Protein AF-A0A7G9Z507-F1 (afdb_monomer)

Organism: NCBI:txid2759913

Sequence (78 aa):
MISRTCFERKWITNKHRETNADPILIEKAIYAFELLGNLVENGINLIFKGGTGLMLLIPELKRLSIIKQLFDLRILFE

pLDDT: mean 71.53, std 19.72, range [33.88, 96.31]

Mean predicted aligned error: 9.62 Å

Structure (mmCIF, N/CA/C/O backbone):
data_AF-A0A7G9Z507-F1
#
_entry.id   AF-A0A7G9Z507-F1
#
loop_
_atom_site.group_PDB
_atom_site.id
_atom_site.type_symbol
_atom_site.label_atom_id
_atom_site.label_alt_id
_atom_site.label_comp_id
_atom_site.label_asym_id
_atom_site.label_entity_id
_atom_site.label_seq_id
_atom_site.pdbx_PDB_ins_code
_atom_site.Cartn_x
_atom_site.Cartn_y
_atom_site.Cartn_z
_atom_site.occupancy
_atom_site.B_iso_or_equiv
_atom_site.auth_seq_id
_atom_site.auth_comp_id
_atom_site.auth_asym_id
_atom_site.auth_atom_id
_atom_site.pdbx_PDB_model_num
ATOM 1 N N . MET A 1 1 ? -0.814 -6.047 9.245 1.00 71.00 1 MET A N 1
ATOM 2 C CA . MET A 1 1 ? 0.470 -5.450 8.811 1.00 71.00 1 MET A CA 1
ATOM 3 C C . MET A 1 1 ? 0.913 -6.043 7.486 1.00 71.00 1 MET A C 1
ATOM 5 O O . MET A 1 1 ? 0.627 -7.210 7.249 1.00 71.00 1 MET A O 1
ATOM 9 N N . ILE A 1 2 ? 1.605 -5.267 6.647 1.00 77.69 2 ILE A N 1
ATOM 10 C CA . ILE A 1 2 ? 2.147 -5.763 5.373 1.00 77.69 2 ILE A CA 1
ATOM 11 C C . ILE A 1 2 ? 3.385 -6.620 5.635 1.00 77.69 2 ILE A C 1
ATOM 13 O O . ILE A 1 2 ? 4.231 -6.273 6.464 1.00 77.69 2 ILE A O 1
ATOM 17 N N . SER A 1 3 ? 3.525 -7.724 4.898 1.00 85.62 3 SER A N 1
ATOM 18 C CA . SER A 1 3 ? 4.721 -8.563 4.974 1.00 85.62 3 SER A CA 1
ATOM 19 C C . SER A 1 3 ? 5.999 -7.757 4.704 1.00 85.62 3 SER A C 1
ATOM 21 O O . SER A 1 3 ? 6.104 -7.024 3.715 1.00 85.62 3 SER A O 1
ATOM 23 N N . ARG A 1 4 ? 7.011 -7.925 5.569 1.00 87.56 4 ARG A N 1
ATOM 24 C CA . ARG A 1 4 ? 8.295 -7.204 5.483 1.00 87.56 4 ARG A CA 1
ATOM 25 C C . ARG A 1 4 ? 9.018 -7.426 4.154 1.00 87.56 4 ARG A C 1
ATOM 27 O O . ARG A 1 4 ? 9.719 -6.526 3.700 1.00 87.56 4 ARG A O 1
ATOM 34 N N . THR A 1 5 ? 8.787 -8.561 3.495 1.00 88.56 5 THR A N 1
ATOM 35 C CA . THR A 1 5 ? 9.369 -8.858 2.180 1.00 88.56 5 THR A CA 1
ATOM 36 C C . THR A 1 5 ? 8.908 -7.878 1.102 1.00 88.56 5 THR A C 1
ATOM 38 O O . THR A 1 5 ? 9.629 -7.660 0.135 1.00 88.56 5 THR A O 1
ATOM 41 N N . CYS A 1 6 ? 7.734 -7.250 1.253 1.00 87.75 6 CYS A N 1
ATOM 42 C CA . CYS A 1 6 ? 7.208 -6.297 0.271 1.00 87.75 6 CYS A CA 1
ATOM 43 C C . CYS A 1 6 ? 8.067 -5.031 0.157 1.00 87.75 6 CYS A C 1
ATOM 45 O O . CYS A 1 6 ? 8.123 -4.425 -0.908 1.00 87.75 6 CYS A O 1
ATOM 47 N N . PHE A 1 7 ? 8.777 -4.659 1.226 1.00 91.06 7 PHE A N 1
ATOM 48 C CA . PHE A 1 7 ? 9.674 -3.500 1.255 1.00 91.06 7 PHE A CA 1
ATOM 49 C C . PHE A 1 7 ? 11.031 -3.784 0.598 1.00 91.06 7 PHE A C 1
ATOM 51 O O . PHE A 1 7 ? 11.852 -2.885 0.425 1.00 91.06 7 PHE A O 1
ATOM 58 N N . GLU A 1 8 ? 11.300 -5.035 0.225 1.00 94.94 8 GLU A N 1
ATOM 59 C CA . GLU A 1 8 ? 12.542 -5.387 -0.440 1.00 94.94 8 GLU A CA 1
ATOM 60 C C . GLU A 1 8 ? 12.514 -4.957 -1.906 1.00 94.94 8 GLU A C 1
ATOM 62 O O . GLU A 1 8 ? 11.594 -5.274 -2.664 1.00 94.94 8 GLU A O 1
ATOM 67 N N . ARG A 1 9 ? 13.608 -4.339 -2.365 1.00 94.88 9 ARG A N 1
ATOM 68 C CA . ARG A 1 9 ? 13.780 -3.964 -3.778 1.00 94.88 9 ARG A CA 1
ATOM 69 C C . ARG A 1 9 ? 13.548 -5.144 -4.722 1.00 94.88 9 ARG A C 1
ATOM 71 O O . ARG A 1 9 ? 13.006 -4.956 -5.809 1.00 94.88 9 ARG A O 1
ATOM 78 N N . LYS A 1 10 ? 13.949 -6.358 -4.322 1.00 96.31 10 LYS A N 1
ATOM 79 C CA . LYS A 1 10 ? 13.733 -7.583 -5.106 1.00 96.31 10 LYS A CA 1
ATOM 80 C C . LYS A 1 10 ? 12.243 -7.845 -5.324 1.00 96.31 10 LYS A C 1
ATOM 82 O O . LYS A 1 10 ? 11.841 -8.126 -6.449 1.00 96.31 10 LYS A O 1
ATOM 87 N N . TRP A 1 11 ? 11.436 -7.711 -4.276 1.00 94.50 11 TRP A N 1
ATOM 88 C CA . TRP A 1 11 ? 9.994 -7.898 -4.356 1.00 94.50 11 TRP A CA 1
ATOM 89 C C . TRP A 1 11 ? 9.343 -6.833 -5.239 1.00 94.50 11 TRP A C 1
ATOM 91 O O . TRP A 1 11 ? 8.613 -7.178 -6.165 1.00 94.50 11 TRP A O 1
ATOM 101 N N . ILE A 1 12 ? 9.697 -5.558 -5.043 1.00 92.00 12 ILE A N 1
ATOM 102 C CA . ILE A 1 12 ? 9.201 -4.436 -5.859 1.00 92.00 12 ILE A CA 1
ATOM 103 C C . ILE A 1 12 ? 9.554 -4.637 -7.338 1.00 92.00 12 ILE A C 1
ATOM 105 O O . ILE A 1 12 ? 8.708 -4.470 -8.214 1.00 92.00 12 ILE A O 1
ATOM 109 N N . THR A 1 13 ? 10.787 -5.058 -7.626 1.00 94.38 13 THR A N 1
ATOM 110 C CA . THR A 1 13 ? 11.251 -5.323 -8.997 1.00 94.38 13 THR A CA 1
ATOM 111 C C . THR A 1 13 ? 10.501 -6.494 -9.627 1.00 94.38 13 THR A C 1
ATOM 113 O O . THR A 1 13 ? 10.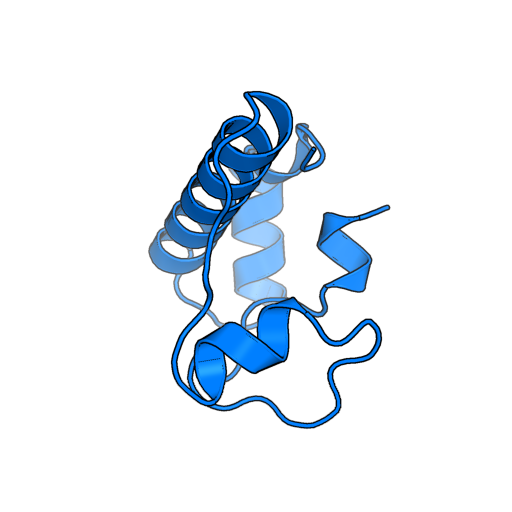114 -6.422 -10.791 1.00 94.38 13 THR A O 1
ATOM 116 N N . ASN A 1 14 ? 10.277 -7.572 -8.873 1.00 92.69 14 ASN A N 1
ATOM 117 C CA . ASN A 1 14 ? 9.497 -8.710 -9.351 1.00 92.69 14 ASN A CA 1
ATOM 118 C C . ASN A 1 14 ? 8.052 -8.294 -9.636 1.00 92.69 14 ASN A C 1
ATOM 120 O O . ASN A 1 14 ? 7.530 -8.599 -10.705 1.00 92.69 14 ASN A O 1
ATOM 124 N N . LYS A 1 15 ? 7.441 -7.505 -8.748 1.00 88.00 15 LYS A N 1
ATOM 125 C CA . LYS A 1 15 ? 6.082 -7.003 -8.954 1.00 88.00 15 LYS A CA 1
ATOM 126 C C . LYS A 1 15 ? 5.960 -6.063 -10.134 1.00 88.00 15 LYS A C 1
ATOM 128 O O . LYS A 1 15 ? 5.001 -6.196 -10.883 1.00 88.00 15 LYS A O 1
ATOM 133 N N . HIS A 1 16 ? 6.934 -5.186 -10.351 1.00 87.94 16 HIS A N 1
ATOM 134 C CA . HIS A 1 16 ? 6.998 -4.365 -11.557 1.00 87.94 16 HIS A CA 1
ATOM 135 C C . HIS A 1 16 ? 6.953 -5.227 -12.829 1.00 87.94 16 HIS A C 1
ATOM 137 O O . HIS A 1 16 ? 6.205 -4.911 -13.747 1.00 87.94 16 HIS A O 1
ATOM 143 N N . ARG A 1 17 ? 7.689 -6.347 -12.869 1.00 92.00 17 ARG A N 1
ATOM 144 C CA . ARG A 1 17 ? 7.685 -7.266 -14.023 1.00 92.00 17 ARG A CA 1
ATOM 145 C C . ARG A 1 17 ? 6.351 -7.986 -14.217 1.00 92.00 17 ARG A C 1
ATOM 147 O O . ARG A 1 17 ? 5.982 -8.270 -15.347 1.00 92.00 17 ARG A O 1
ATOM 154 N N . GLU A 1 18 ? 5.651 -8.301 -13.133 1.00 88.25 18 GLU A N 1
ATOM 155 C CA . GLU A 1 18 ? 4.357 -8.990 -13.190 1.00 88.25 18 GLU A CA 1
ATOM 156 C C . GLU A 1 18 ? 3.212 -8.064 -13.616 1.00 88.25 18 GLU A C 1
ATOM 158 O O . GLU A 1 18 ? 2.304 -8.489 -14.326 1.00 88.25 18 GLU A O 1
ATOM 163 N N . THR A 1 19 ? 3.236 -6.804 -13.177 1.00 83.56 19 THR A N 1
ATOM 164 C CA . THR A 1 19 ? 2.110 -5.871 -13.341 1.00 83.56 19 THR A CA 1
ATOM 165 C C . THR A 1 19 ? 2.362 -4.755 -14.346 1.00 83.56 19 THR A C 1
ATOM 167 O O . THR A 1 19 ? 1.448 -3.985 -14.630 1.00 83.56 19 THR A O 1
ATOM 170 N N . ASN A 1 20 ? 3.596 -4.607 -14.838 1.00 86.50 20 ASN A N 1
ATOM 171 C CA . ASN A 1 20 ? 4.067 -3.457 -15.618 1.00 86.50 20 ASN A CA 1
ATOM 172 C C . ASN A 1 20 ? 3.829 -2.092 -14.940 1.00 86.50 20 ASN A C 1
ATOM 174 O O . ASN A 1 20 ? 3.892 -1.049 -15.591 1.00 86.50 20 ASN A O 1
ATOM 178 N N . ALA A 1 21 ? 3.553 -2.074 -13.634 1.00 84.19 21 ALA A N 1
ATOM 179 C CA . ALA A 1 21 ? 3.345 -0.849 -12.881 1.00 84.19 21 ALA A CA 1
ATOM 180 C C . ALA A 1 21 ? 4.678 -0.199 -12.510 1.00 84.19 21 ALA A C 1
ATOM 182 O O . ALA A 1 21 ? 5.651 -0.895 -12.235 1.00 84.19 21 ALA A O 1
ATOM 183 N N . ASP A 1 22 ? 4.716 1.131 -12.451 1.00 87.38 22 ASP A N 1
ATOM 184 C CA . ASP A 1 22 ? 5.918 1.871 -12.061 1.00 87.38 22 ASP A CA 1
ATOM 185 C C . ASP A 1 22 ? 6.429 1.402 -10.675 1.00 87.38 22 ASP A C 1
ATOM 187 O O . ASP A 1 22 ? 5.659 1.422 -9.706 1.00 87.38 22 ASP A O 1
ATOM 191 N N . PRO A 1 23 ? 7.704 0.984 -10.547 1.00 88.38 23 PRO A N 1
ATOM 192 C CA . PRO A 1 23 ? 8.255 0.484 -9.288 1.00 88.38 23 PRO A CA 1
ATOM 193 C C . PRO A 1 23 ? 8.212 1.519 -8.154 1.00 88.38 23 PRO A C 1
ATOM 195 O O . PRO A 1 23 ? 8.031 1.141 -6.998 1.00 88.38 23 PRO A O 1
ATOM 198 N N . ILE A 1 24 ? 8.296 2.815 -8.465 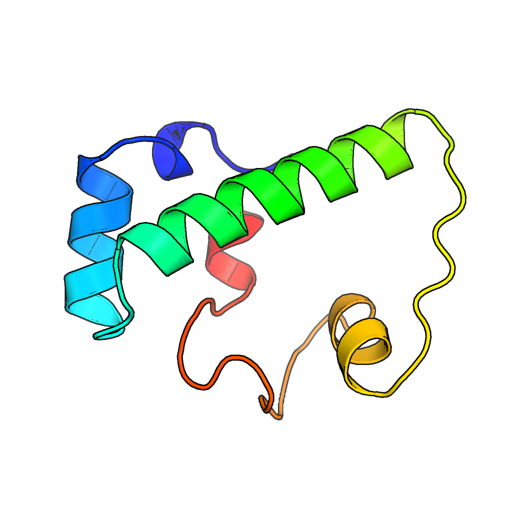1.00 90.38 24 ILE A N 1
ATOM 199 C CA . ILE A 1 24 ? 8.160 3.906 -7.492 1.00 90.38 24 ILE A CA 1
ATOM 200 C C . ILE A 1 24 ? 6.715 3.985 -6.991 1.00 90.38 24 ILE A C 1
ATOM 202 O O . ILE A 1 24 ? 6.479 4.241 -5.810 1.00 90.38 24 ILE A O 1
ATOM 206 N N . LEU A 1 25 ? 5.724 3.761 -7.861 1.00 85.94 25 LEU A N 1
ATOM 207 C CA . LEU A 1 25 ? 4.320 3.710 -7.440 1.00 85.94 25 LEU A CA 1
ATOM 208 C C . LEU A 1 25 ? 4.027 2.472 -6.585 1.00 85.94 25 LEU A C 1
ATOM 210 O O . LEU A 1 25 ? 3.274 2.584 -5.620 1.00 85.94 25 LEU A O 1
ATOM 214 N N . ILE A 1 26 ? 4.644 1.327 -6.899 1.00 86.31 26 ILE A N 1
AT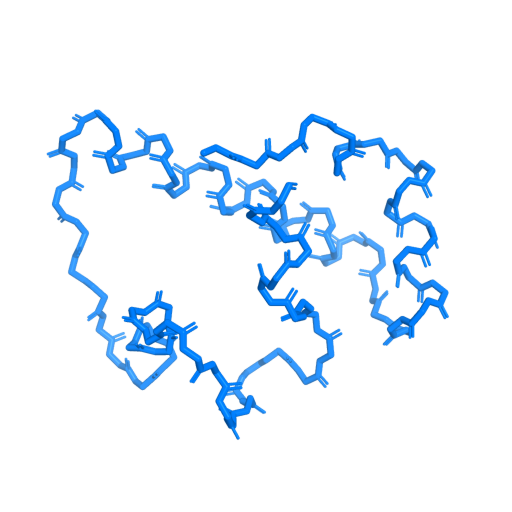OM 215 C CA . ILE A 1 26 ? 4.566 0.103 -6.084 1.00 86.31 26 ILE A CA 1
ATOM 216 C C . ILE A 1 26 ? 5.095 0.382 -4.678 1.00 86.31 26 ILE A C 1
ATOM 218 O O . ILE A 1 26 ? 4.394 0.136 -3.699 1.00 86.31 26 ILE A O 1
ATOM 222 N N . GLU A 1 27 ? 6.293 0.955 -4.580 1.00 89.44 27 GLU A N 1
ATOM 223 C CA . GLU A 1 27 ? 6.915 1.312 -3.307 1.00 89.44 27 GLU A CA 1
ATOM 224 C C . GLU A 1 27 ? 6.047 2.290 -2.502 1.00 89.44 27 GLU A C 1
ATOM 226 O O . GLU A 1 27 ? 5.717 2.030 -1.345 1.00 89.44 27 GLU A O 1
ATOM 231 N N . LYS A 1 28 ? 5.587 3.382 -3.128 1.00 86.50 28 LYS A N 1
ATOM 232 C CA . LYS A 1 28 ? 4.710 4.369 -2.477 1.00 86.50 28 LYS A CA 1
ATOM 233 C C . LYS A 1 28 ? 3.417 3.753 -1.956 1.00 86.50 28 LYS A C 1
ATOM 235 O O . LYS A 1 28 ? 2.961 4.131 -0.881 1.00 86.50 28 LYS A O 1
ATOM 240 N N . ALA A 1 29 ? 2.829 2.822 -2.700 1.00 85.25 29 ALA A N 1
ATOM 241 C CA . ALA A 1 29 ? 1.615 2.141 -2.279 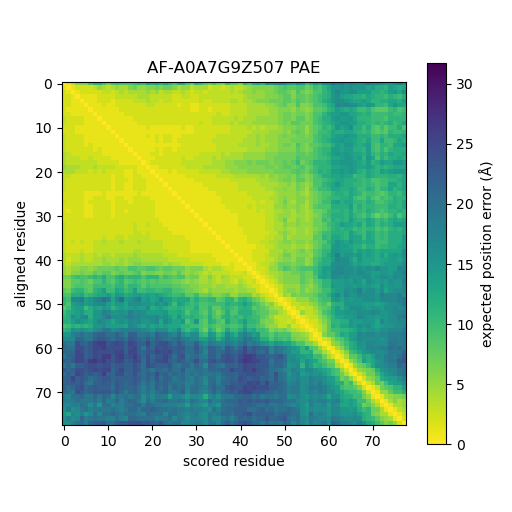1.00 85.25 29 ALA A CA 1
ATOM 242 C C . ALA A 1 29 ? 1.858 1.250 -1.053 1.00 85.25 29 ALA A C 1
ATOM 244 O O . ALA A 1 29 ? 1.071 1.316 -0.112 1.00 85.25 29 ALA A O 1
ATOM 245 N N . ILE A 1 30 ? 2.960 0.490 -1.016 1.00 87.56 30 ILE A N 1
ATOM 246 C CA . ILE A 1 30 ? 3.341 -0.317 0.156 1.00 87.56 30 ILE A CA 1
ATOM 247 C C . ILE A 1 30 ? 3.440 0.570 1.404 1.00 87.56 30 ILE A C 1
ATOM 249 O O . ILE A 1 30 ? 2.798 0.289 2.415 1.00 87.56 30 ILE A O 1
ATOM 253 N N . TYR A 1 31 ? 4.181 1.679 1.327 1.00 88.62 31 TYR A N 1
ATOM 254 C CA . TYR A 1 31 ? 4.326 2.597 2.461 1.00 88.62 31 TYR A CA 1
ATOM 255 C C . TYR A 1 31 ? 3.009 3.266 2.865 1.00 88.62 31 TYR A C 1
ATOM 257 O O . TYR A 1 31 ? 2.744 3.423 4.056 1.00 88.62 31 TYR A O 1
ATOM 265 N N . ALA A 1 32 ? 2.169 3.643 1.898 1.00 85.19 32 ALA A N 1
ATOM 266 C CA . ALA A 1 32 ? 0.864 4.228 2.182 1.00 85.19 32 ALA A CA 1
ATOM 267 C C . ALA A 1 32 ? -0.046 3.244 2.931 1.00 85.19 32 ALA A C 1
ATOM 269 O O . ALA A 1 32 ? -0.700 3.637 3.894 1.00 85.19 32 ALA A O 1
ATOM 270 N N . PHE A 1 33 ? -0.063 1.972 2.527 1.00 82.12 33 PHE A N 1
ATOM 271 C CA . PHE A 1 33 ? -0.870 0.946 3.182 1.00 82.12 33 PHE A CA 1
ATOM 272 C C . PHE A 1 33 ? -0.323 0.538 4.557 1.00 82.12 33 PHE A C 1
ATOM 274 O O . PHE A 1 33 ? -1.114 0.334 5.474 1.00 82.12 33 PHE A O 1
ATOM 281 N N . GLU A 1 34 ? 0.997 0.477 4.745 1.00 85.38 34 GLU A N 1
ATOM 282 C CA . GLU A 1 34 ? 1.592 0.236 6.069 1.00 85.38 34 GLU A CA 1
ATOM 283 C C . GLU A 1 34 ? 1.273 1.383 7.035 1.00 85.38 34 GLU A C 1
ATOM 285 O O . GLU A 1 34 ? 0.862 1.148 8.170 1.00 85.38 34 GLU A O 1
ATOM 290 N N . LEU A 1 35 ? 1.386 2.635 6.576 1.00 85.88 35 LEU A N 1
ATOM 291 C CA . LEU A 1 35 ? 0.973 3.794 7.362 1.00 85.88 35 LEU A CA 1
ATOM 292 C C . LEU A 1 35 ? -0.512 3.706 7.722 1.00 85.88 35 LEU A C 1
ATOM 294 O O . LEU A 1 35 ? -0.871 3.899 8.878 1.00 85.88 35 LEU A O 1
ATOM 298 N N . LEU A 1 36 ? -1.366 3.387 6.750 1.00 82.38 36 LEU A N 1
ATOM 299 C CA . LEU A 1 36 ? -2.802 3.224 6.960 1.00 82.38 36 LEU A CA 1
ATOM 300 C C . LEU A 1 36 ? -3.101 2.174 8.038 1.00 82.38 36 LEU A C 1
ATOM 302 O O . LEU A 1 36 ? -3.883 2.450 8.946 1.00 82.38 36 LEU A O 1
ATOM 306 N N . GLY A 1 37 ? -2.450 1.009 7.965 1.00 80.19 37 GLY A N 1
ATOM 307 C CA . GLY A 1 37 ? -2.564 -0.055 8.962 1.00 80.19 37 GLY A CA 1
ATOM 308 C C . GLY A 1 37 ? -2.147 0.417 10.353 1.00 80.19 37 GLY A C 1
ATOM 309 O O . GLY A 1 37 ? -2.913 0.268 11.301 1.00 80.19 37 GLY A O 1
ATOM 310 N N . ASN A 1 38 ? -0.999 1.089 10.457 1.00 83.38 38 ASN A N 1
ATOM 311 C CA . ASN A 1 38 ? -0.505 1.624 11.726 1.00 83.38 38 ASN A CA 1
ATOM 312 C C . ASN A 1 38 ? -1.453 2.669 12.331 1.00 83.38 38 ASN A C 1
ATOM 314 O O . ASN A 1 38 ? -1.663 2.674 13.541 1.00 83.38 38 ASN A O 1
ATOM 318 N N . LEU A 1 39 ? -2.047 3.553 11.521 1.00 83.00 39 LEU A N 1
ATOM 319 C CA . LEU A 1 39 ? -3.017 4.541 12.010 1.00 83.00 39 LEU A CA 1
ATOM 320 C C . LEU A 1 39 ? -4.248 3.842 12.610 1.00 83.00 39 LEU A C 1
ATOM 322 O O . LEU A 1 39 ? -4.681 4.202 13.704 1.00 83.00 39 LEU A O 1
ATOM 326 N N . VAL A 1 40 ? -4.772 2.818 11.929 1.00 80.94 40 VAL A N 1
ATOM 327 C CA . VAL A 1 40 ? -5.918 2.030 12.411 1.00 80.94 40 VAL A CA 1
ATOM 328 C C . VAL A 1 40 ? -5.576 1.271 13.696 1.00 80.94 40 VAL A C 1
ATOM 330 O O . VAL A 1 40 ? -6.357 1.314 14.644 1.00 80.94 40 VAL A O 1
ATOM 333 N N . GLU A 1 41 ? -4.404 0.634 13.774 1.00 81.38 41 GLU A N 1
ATOM 334 C CA . GLU A 1 41 ? -3.940 -0.070 14.982 1.00 81.38 41 GLU A CA 1
ATOM 335 C C . GLU A 1 41 ? -3.764 0.872 16.182 1.00 81.38 41 GLU A C 1
ATOM 337 O O . GLU A 1 41 ? -4.034 0.488 17.318 1.00 81.38 41 GLU A O 1
ATOM 342 N N . ASN A 1 42 ? -3.395 2.133 15.941 1.00 88.38 42 ASN A N 1
ATOM 343 C CA . ASN A 1 42 ? -3.306 3.170 16.974 1.00 88.38 42 ASN A CA 1
ATOM 344 C C . ASN A 1 42 ? -4.665 3.823 17.305 1.00 88.38 42 ASN A C 1
ATOM 346 O O . ASN A 1 42 ? -4.714 4.864 17.960 1.00 88.38 42 ASN A O 1
ATOM 350 N N . GLY A 1 43 ? -5.780 3.227 16.870 1.00 81.88 43 GLY A N 1
ATOM 351 C CA . GLY A 1 43 ? -7.131 3.662 17.226 1.00 81.88 43 GLY A CA 1
ATOM 352 C C . GLY A 1 43 ? -7.639 4.868 16.436 1.00 81.88 43 GLY A C 1
ATOM 353 O O . GLY A 1 43 ? -8.642 5.474 16.820 1.00 81.88 43 GLY A O 1
ATOM 354 N N . ILE A 1 44 ? -6.984 5.235 15.329 1.00 84.25 44 ILE A N 1
ATOM 355 C CA . ILE A 1 44 ? -7.474 6.306 14.460 1.00 84.25 44 ILE A CA 1
ATOM 356 C C . ILE A 1 44 ? -8.631 5.767 13.627 1.00 84.25 44 ILE A C 1
ATOM 358 O O . ILE A 1 44 ? -8.468 4.904 12.764 1.00 84.25 44 ILE A O 1
ATOM 362 N N . ASN A 1 45 ? -9.818 6.320 13.868 1.00 77.25 45 ASN A N 1
ATOM 363 C CA . ASN A 1 45 ? -11.016 5.959 13.129 1.00 77.25 45 ASN A CA 1
ATOM 364 C C . ASN A 1 45 ? -11.005 6.619 11.741 1.00 77.25 45 ASN A C 1
ATOM 366 O O . ASN A 1 45 ? -11.300 7.809 11.595 1.00 77.25 45 ASN A O 1
ATOM 370 N N . LEU A 1 46 ? -10.634 5.853 10.717 1.00 72.75 46 LEU A N 1
ATOM 371 C CA . LEU A 1 46 ? -10.579 6.332 9.341 1.00 72.75 46 LEU A CA 1
ATOM 372 C C . LEU A 1 46 ? -11.951 6.234 8.678 1.00 72.75 46 LEU A C 1
ATOM 374 O O . LEU A 1 46 ? -12.503 5.152 8.494 1.00 72.75 46 LEU A O 1
ATOM 378 N N . ILE A 1 47 ? -12.479 7.381 8.252 1.00 75.06 47 ILE A N 1
ATOM 379 C CA . ILE A 1 47 ? -13.688 7.439 7.431 1.00 75.06 47 ILE A CA 1
ATOM 380 C C . ILE A 1 47 ? -13.257 7.536 5.971 1.00 75.06 47 ILE A C 1
ATOM 382 O O . ILE A 1 47 ? -12.935 8.617 5.471 1.00 75.06 47 ILE A O 1
ATOM 386 N N . PHE A 1 48 ? -13.271 6.404 5.274 1.00 71.44 48 PHE A N 1
ATOM 387 C CA . PHE A 1 48 ? -13.081 6.390 3.830 1.00 71.44 48 PHE A CA 1
ATOM 388 C C . PHE A 1 48 ? -14.291 7.033 3.143 1.00 71.44 48 PHE A C 1
ATOM 390 O O . PHE A 1 48 ? -15.431 6.610 3.330 1.00 71.44 48 PHE A O 1
ATOM 397 N N . LYS A 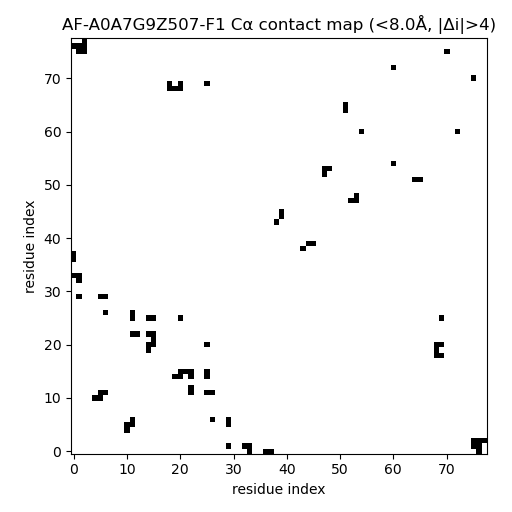1 49 ? -14.049 8.078 2.345 1.00 73.69 49 LYS A N 1
ATOM 398 C CA . LYS A 1 49 ? -15.074 8.776 1.556 1.00 73.69 49 LYS A CA 1
ATOM 399 C C . LYS A 1 49 ? -14.815 8.569 0.060 1.00 73.69 49 LYS A C 1
ATOM 401 O O . LYS A 1 49 ? -13.665 8.519 -0.370 1.00 73.69 49 LYS A O 1
ATOM 406 N N . GLY A 1 50 ? -15.886 8.475 -0.730 1.00 70.00 50 GLY A N 1
ATOM 407 C CA . GLY A 1 50 ? -15.826 8.247 -2.182 1.00 70.00 50 GLY A CA 1
ATOM 408 C C . GLY A 1 50 ? -15.718 6.768 -2.583 1.00 70.00 50 GLY A C 1
ATOM 409 O O . GLY A 1 50 ? -15.398 5.907 -1.765 1.00 70.00 50 GLY A O 1
ATOM 410 N N . GLY 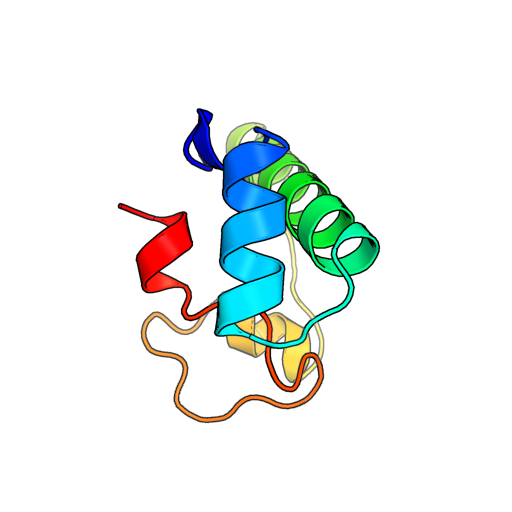A 1 51 ? -15.990 6.464 -3.859 1.00 65.56 51 GLY A N 1
ATOM 411 C CA . GLY A 1 51 ? -16.044 5.080 -4.364 1.00 65.56 51 GLY A CA 1
ATOM 412 C C . GLY A 1 51 ? -14.720 4.314 -4.235 1.00 65.56 51 GLY A C 1
ATOM 413 O O . GLY A 1 51 ? -14.711 3.121 -3.954 1.00 65.56 51 GLY A O 1
ATOM 414 N N . THR A 1 52 ? -13.596 5.017 -4.352 1.00 61.03 52 THR A N 1
ATOM 415 C CA . THR A 1 52 ? -12.241 4.460 -4.217 1.00 61.03 52 THR A CA 1
ATOM 416 C C . THR A 1 52 ? -11.891 4.092 -2.783 1.00 61.03 52 THR A C 1
ATOM 418 O O . THR A 1 52 ? -11.218 3.096 -2.549 1.00 61.03 52 THR A O 1
ATOM 421 N N . GLY A 1 53 ? -12.345 4.894 -1.817 1.00 62.22 53 GLY A N 1
ATOM 422 C CA . GLY A 1 53 ? -12.152 4.601 -0.400 1.00 62.22 53 GLY A CA 1
ATOM 423 C C . GLY A 1 53 ? -12.997 3.406 0.044 1.00 62.22 53 GLY A C 1
ATOM 424 O O . GLY A 1 53 ? -12.526 2.565 0.799 1.00 62.22 53 GLY A O 1
ATOM 425 N N . LEU A 1 54 ? -14.215 3.286 -0.495 1.00 60.81 54 LEU A N 1
ATOM 426 C CA . LEU A 1 54 ? -15.101 2.140 -0.275 1.00 60.81 54 LEU A CA 1
ATOM 427 C C . LEU A 1 54 ? -14.517 0.822 -0.802 1.00 60.81 54 LEU A C 1
ATOM 429 O O . LEU A 1 54 ? -14.704 -0.205 -0.162 1.00 60.81 54 LEU A O 1
ATOM 433 N N . MET A 1 55 ? -13.771 0.840 -1.914 1.00 58.72 55 MET A N 1
ATOM 434 C CA . MET A 1 55 ? -13.085 -0.353 -2.440 1.00 58.72 55 MET A CA 1
ATOM 435 C C . MET A 1 55 ? -12.141 -1.005 -1.421 1.00 58.72 55 MET A C 1
ATOM 437 O O . MET A 1 55 ? -12.000 -2.221 -1.444 1.00 58.72 55 MET A O 1
ATOM 441 N N . LEU A 1 56 ? -11.523 -0.225 -0.527 1.00 63.06 56 LEU A N 1
ATOM 442 C CA . LEU A 1 56 ? -10.605 -0.739 0.498 1.00 63.06 56 LEU A CA 1
ATOM 443 C C . LEU A 1 56 ? -11.317 -1.513 1.620 1.00 63.06 56 LEU A C 1
ATOM 445 O O . LEU A 1 56 ? -10.667 -2.245 2.357 1.00 63.06 56 LEU A O 1
ATOM 449 N N . LEU A 1 57 ? -12.638 -1.353 1.752 1.00 57.94 57 LEU A N 1
ATOM 450 C CA . LEU A 1 57 ? -13.468 -2.010 2.768 1.00 57.94 57 LEU A CA 1
ATOM 451 C C . LEU A 1 57 ? -14.122 -3.305 2.258 1.00 57.94 57 LEU A C 1
ATOM 453 O O . LEU A 1 57 ? -14.784 -3.998 3.028 1.00 57.94 57 LEU A O 1
ATOM 457 N N . ILE A 1 58 ? -13.985 -3.622 0.965 1.00 52.47 58 ILE A N 1
ATOM 458 C CA . ILE A 1 58 ? -14.641 -4.777 0.345 1.00 52.47 58 ILE A CA 1
ATOM 459 C C . ILE A 1 58 ? -13.652 -5.955 0.313 1.00 52.47 58 ILE A C 1
ATOM 461 O O . ILE A 1 58 ? -12.632 -5.859 -0.370 1.00 52.47 58 ILE A O 1
ATOM 465 N N . PRO A 1 59 ? -13.950 -7.079 0.995 1.00 45.38 59 PRO A N 1
ATOM 466 C CA . PRO A 1 59 ? -13.028 -8.212 1.136 1.00 45.38 59 PRO A CA 1
ATOM 467 C C . PRO A 1 59 ? -12.705 -8.934 -0.184 1.00 45.38 59 PRO A C 1
ATOM 469 O O . PRO A 1 59 ? -11.668 -9.580 -0.284 1.00 45.38 59 PRO A O 1
ATOM 472 N N . GLU A 1 60 ? -13.542 -8.791 -1.218 1.00 45.03 60 GLU A N 1
ATOM 473 C CA . GLU A 1 60 ? -13.255 -9.279 -2.571 1.00 45.03 60 GLU A CA 1
ATOM 474 C C . GLU A 1 60 ? -13.458 -8.179 -3.616 1.00 45.03 60 GLU A C 1
ATOM 476 O O . GLU A 1 60 ? -14.570 -7.788 -3.981 1.00 45.03 60 GLU A O 1
ATOM 481 N N . LEU A 1 61 ? -12.347 -7.673 -4.130 1.00 47.69 61 LEU A N 1
ATOM 482 C CA . LEU A 1 61 ? -12.312 -6.564 -5.067 1.00 47.69 61 LEU A CA 1
ATOM 483 C C . LEU A 1 61 ? -12.548 -7.030 -6.511 1.00 47.69 61 LEU A C 1
ATOM 485 O O . LEU A 1 61 ? -11.634 -7.499 -7.182 1.00 47.69 61 LEU A O 1
ATOM 489 N N . LYS A 1 62 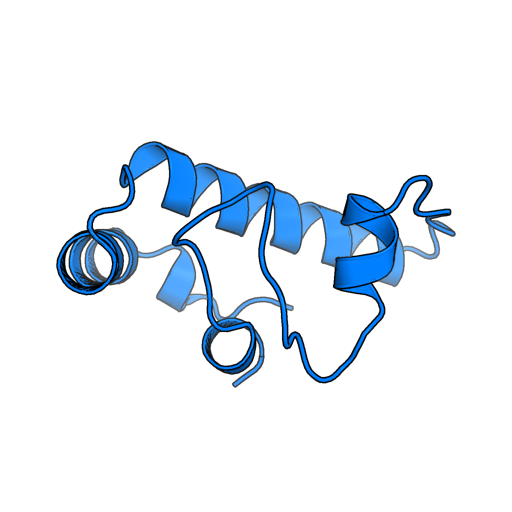? -13.782 -6.877 -7.018 1.00 40.97 62 LYS A N 1
ATOM 490 C CA . LYS A 1 62 ? -14.159 -7.276 -8.394 1.00 40.97 62 LYS A CA 1
ATOM 491 C C . LYS A 1 62 ? -14.218 -6.168 -9.452 1.00 40.97 62 LYS A C 1
ATOM 493 O O . LYS A 1 62 ? -14.538 -6.467 -10.600 1.00 40.97 62 LYS A O 1
ATOM 498 N N . ARG A 1 63 ? -13.879 -4.906 -9.170 1.00 38.66 63 ARG A N 1
ATOM 499 C CA . ARG A 1 63 ? -13.724 -3.911 -10.253 1.00 38.66 63 ARG A CA 1
ATOM 500 C C . ARG A 1 63 ? -12.847 -2.736 -9.843 1.00 38.66 63 ARG A C 1
ATOM 502 O O . ARG A 1 63 ? -13.171 -2.009 -8.915 1.00 38.66 63 ARG A O 1
ATOM 509 N N . LEU A 1 64 ? -11.730 -2.585 -10.552 1.00 43.59 64 LEU A N 1
ATOM 510 C CA . LEU A 1 64 ? -10.596 -1.735 -10.205 1.00 43.59 64 LEU A CA 1
ATOM 511 C C . LEU A 1 64 ? -10.536 -0.507 -11.134 1.00 43.59 64 LEU A C 1
ATOM 513 O O . LEU A 1 64 ? -10.249 -0.631 -12.324 1.00 43.59 64 LEU A O 1
ATOM 517 N N . SER A 1 65 ? -10.786 0.687 -10.599 1.00 46.62 65 SER A N 1
ATOM 518 C CA . SER A 1 65 ? -10.446 1.966 -11.241 1.00 46.62 65 SER A CA 1
ATOM 519 C C . SER A 1 65 ? -10.191 2.994 -10.143 1.00 46.62 65 SER A C 1
ATOM 521 O O . SER A 1 65 ? -11.123 3.577 -9.603 1.00 46.62 65 SER A O 1
ATOM 523 N N . ILE A 1 66 ? -8.959 3.072 -9.645 1.00 44.25 66 ILE A N 1
ATOM 524 C CA . ILE A 1 66 ? -8.075 4.231 -9.896 1.00 44.25 66 ILE A CA 1
ATOM 525 C C . ILE A 1 66 ? -6.599 3.814 -10.055 1.00 44.25 66 ILE A C 1
ATOM 527 O O . ILE A 1 66 ? -5.752 4.606 -10.449 1.00 44.25 66 ILE A O 1
ATOM 531 N N . ILE A 1 67 ? -6.317 2.525 -9.856 1.00 40.91 67 ILE A N 1
ATOM 532 C CA . ILE A 1 67 ? -4.997 1.899 -9.886 1.00 40.91 67 ILE A CA 1
ATOM 533 C C . ILE A 1 67 ? -5.088 0.738 -10.876 1.00 40.91 67 ILE A C 1
ATOM 535 O O . ILE A 1 67 ? -5.337 -0.384 -10.471 1.00 40.91 67 ILE A O 1
ATOM 539 N N . LYS A 1 68 ? -5.000 0.950 -12.188 1.00 33.88 68 LYS A N 1
ATOM 540 C CA . LYS A 1 68 ? -5.389 -0.097 -13.161 1.00 33.88 68 LYS A CA 1
ATOM 541 C C . LYS A 1 68 ? -4.484 -1.354 -13.186 1.0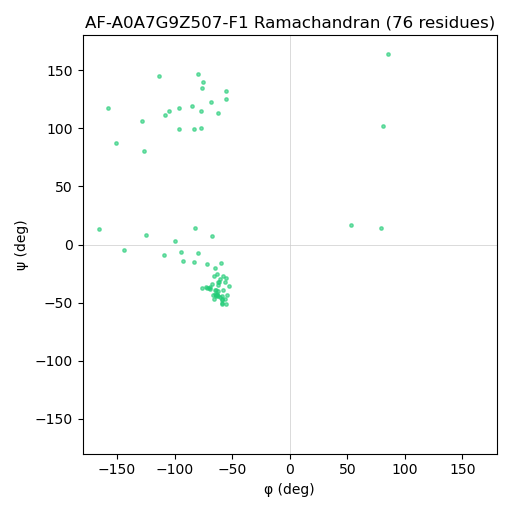0 33.88 68 LYS A C 1
ATOM 543 O O . LYS A 1 68 ? -4.668 -2.192 -14.064 1.00 33.88 68 LYS A O 1
ATOM 548 N N . GLN A 1 69 ? -3.524 -1.514 -12.267 1.00 40.34 69 GLN A N 1
ATOM 549 C CA . GLN A 1 69 ? -2.696 -2.727 -12.198 1.00 40.34 69 GLN A CA 1
ATOM 550 C C . GLN A 1 69 ? -1.874 -2.947 -10.920 1.00 40.34 69 GLN A C 1
ATOM 552 O O . GLN A 1 69 ? -1.002 -3.806 -10.934 1.00 40.34 69 GLN A O 1
ATOM 557 N N . LEU A 1 70 ? -2.094 -2.231 -9.814 1.00 40.88 70 LEU A N 1
ATOM 558 C CA . LEU A 1 70 ? -1.366 -2.565 -8.588 1.00 40.88 70 LEU A CA 1
ATOM 559 C C . LEU A 1 70 ? -2.274 -3.293 -7.598 1.00 40.88 70 LEU A C 1
ATOM 561 O O . LEU A 1 70 ? -3.192 -2.701 -7.042 1.00 40.88 70 LEU A O 1
ATOM 565 N N . PHE A 1 71 ? -1.912 -4.551 -7.359 1.00 45.12 71 PHE A N 1
ATOM 566 C CA . PHE A 1 71 ? -2.305 -5.391 -6.230 1.00 45.12 71 PHE A CA 1
ATOM 567 C C . PHE A 1 71 ? -3.677 -6.065 -6.326 1.00 45.12 71 PHE A C 1
ATOM 569 O O . PHE A 1 71 ? -4.720 -5.501 -6.007 1.00 45.12 71 PHE A O 1
ATOM 576 N N . ASP A 1 72 ? -3.636 -7.356 -6.660 1.00 44.56 72 ASP A N 1
ATOM 577 C CA . ASP A 1 72 ? -4.539 -8.313 -6.027 1.00 44.56 72 ASP A CA 1
ATOM 578 C C . ASP A 1 72 ? -4.202 -8.299 -4.523 1.00 44.56 72 ASP A C 1
ATOM 580 O O . ASP A 1 72 ? -3.082 -8.635 -4.125 1.00 44.56 72 ASP A O 1
ATOM 584 N N . LEU A 1 73 ? -5.133 -7.817 -3.694 1.00 43.03 73 LEU A N 1
ATOM 585 C CA . LEU A 1 73 ? -4.947 -7.651 -2.245 1.00 43.03 73 LEU A CA 1
ATOM 586 C C . LEU A 1 73 ? -4.638 -8.961 -1.522 1.00 43.03 73 LEU A C 1
ATOM 588 O O . LEU A 1 73 ? -4.102 -8.916 -0.419 1.00 43.03 73 LEU A O 1
ATOM 592 N N . ARG A 1 74 ? -4.878 -10.113 -2.160 1.00 37.34 74 ARG A N 1
ATOM 593 C CA . ARG A 1 74 ? -4.429 -11.413 -1.649 1.00 37.34 74 ARG A CA 1
ATOM 594 C C . ARG A 1 74 ? -2.925 -11.481 -1.395 1.00 37.34 74 ARG A C 1
ATOM 596 O O . ARG A 1 74 ? -2.505 -12.176 -0.488 1.00 37.34 74 ARG A O 1
ATOM 603 N N . ILE A 1 75 ? -2.115 -10.725 -2.136 1.00 43.84 75 ILE A N 1
ATOM 604 C CA . ILE A 1 75 ? -0.650 -10.757 -2.000 1.00 43.84 75 ILE A CA 1
ATOM 605 C C . ILE A 1 75 ? -0.155 -9.854 -0.852 1.00 43.84 75 ILE A C 1
ATOM 607 O O . ILE A 1 75 ? 0.989 -9.963 -0.428 1.00 43.84 75 ILE A O 1
ATOM 611 N N . LEU A 1 76 ? -0.994 -8.945 -0.345 1.00 43.22 76 LEU A N 1
ATOM 612 C CA . LEU A 1 76 ? -0.632 -8.029 0.745 1.00 43.22 76 LEU A CA 1
ATOM 613 C C . LEU A 1 76 ? -0.989 -8.572 2.137 1.00 43.22 76 LEU A C 1
ATOM 615 O O . LEU A 1 76 ? -0.510 -8.020 3.128 1.00 43.22 76 LEU A O 1
ATOM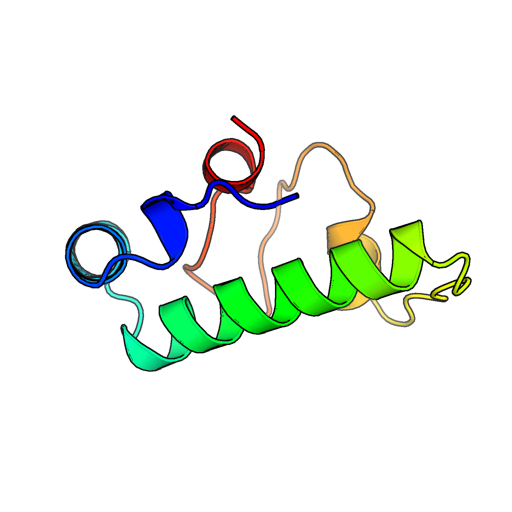 619 N N . PHE A 1 77 ? -1.822 -9.614 2.205 1.00 37.72 77 PHE A N 1
ATOM 620 C CA . PHE A 1 77 ? -2.387 -10.148 3.448 1.00 37.72 77 PHE A CA 1
ATOM 621 C C . PHE A 1 77 ? -2.138 -11.652 3.671 1.00 37.72 77 PHE A C 1
ATOM 623 O O . PHE A 1 77 ? -2.676 -12.194 4.635 1.00 37.72 77 PHE A O 1
ATOM 630 N N . GLU A 1 78 ? -1.313 -12.299 2.839 1.00 35.19 78 GLU A N 1
ATOM 631 C CA . GLU A 1 78 ? -0.643 -13.566 3.191 1.00 35.19 78 GLU A CA 1
ATOM 632 C C . GLU A 1 78 ? 0.799 -13.330 3.658 1.00 35.19 78 GLU A C 1
ATOM 634 O O . GLU A 1 78 ? 1.490 -12.457 3.073 1.00 35.19 78 GLU A O 1
#

Secondary structure (DSSP, 8-state):
---GGGGSHHHHHHHHHHH---HHHHHHHHHHHHHHHHHHHTT------SHHHHHTT-SS-----SSTTS--GGGT--

Radius of gyration: 12.9 Å; Cα contacts (8 Å, |Δi|>4): 49; chains: 1; bounding box: 30×22×33 Å

Solvent-accessible surface area (backbone atoms only — not comparable to full-atom values): 4917 Å² total; per-residue (Å²): 124,61,52,74,62,64,77,34,67,68,45,37,53,51,48,22,72,75,45,74,42,60,50,68,57,52,52,53,48,53,53,53,51,43,50,53,46,52,42,46,76,72,67,49,84,80,80,66,67,63,76,69,39,49,52,77,75,43,96,72,83,87,79,78,76,93,55,88,50,73,72,71,63,72,72,51,74,99

Foldseek 3Di:
DFDPCQQDPVNLVVLCVVFVDDSVVSNVVLVVVVVVVVCVVVVNDDDQDDPVSVQVVDPQRDDDPDRVTDDPPVNGPD